Protein AF-A0A9N8D266-F1 (afdb_monomer)

Organism: Providencia rettgeri (NCBI:txid587)

Solvent-accessible surface area (backbone atoms only — not comparable to full-atom values): 8773 Å² total; per-residue (Å²): 135,90,79,82,82,77,76,78,76,75,67,80,79,73,64,75,86,46,46,54,59,55,52,51,51,52,50,53,54,48,48,74,77,42,45,76,49,78,51,78,51,72,58,91,81,29,42,38,38,40,35,29,34,75,82,55,33,38,38,38,41,37,34,44,72,64,33,38,37,37,38,38,38,44,86,50,68,71,85,61,43,66,84,31,69,57,43,54,51,50,36,71,65,36,81,73,17,57,95,80,56,95,80,52,39,72,49,21,50,52,52,54,56,67,39,29,53,89,72,61,81,58,61,65,44,73,53,70,50,78,47,96,60,29,32,40,41,36,40,42,40,47,36,35,40,34,31,38,37,32,68,53,83,130

Nearest PDB structures (foldseek):
  2jp1-assembly1_B  TM=7.304E-01  e=8.879E-01  Homo sapiens
  2vx8-assembly1_B  TM=6.352E-01  e=1.192E+00  Homo sapiens
  7kv0-assembly2_B  TM=3.036E-01  e=1.910E+00  Paenibacillus xylanivorans
  7xna-assembly1_A  TM=2.796E-01  e=3.443E+00  Homo sapiens
  2vul-assembly1_A  TM=1.913E-01  e=5.850E+00  Escherichia coli

Fold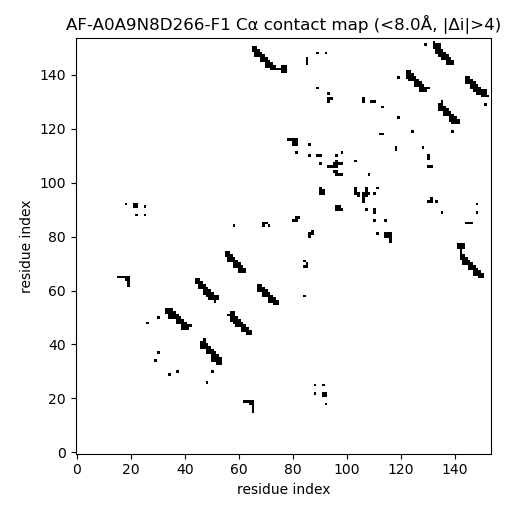seek 3Di:
DDDDPPPPPPPPPPDLQCLVVQLVVVVVVCCVPFFDDWDWDDDDQKTWIWTAGPQRKTKIWIDHGLKIKIKIFHPFFDQFQCPDPLLVSLCRSAPQLDADDPPRDPLVVQSCVCSPNVVVPDQWDWDWDDGNQWIWIWIHHRGMIMIMIHGNDD

Radius of gyration: 17.82 Å; Cα contacts (8 Å, |Δi|>4): 261; chains: 1; bounding box: 54×35×63 Å

Secondary structure (DSSP, 8-state):
---------------STTHHHHHHHHHHHHHHHHEEEEEEEEETTEEEEEEEETT--EEEEEEETTEEEEEEE-SS----STTSHHHHHHHHHSTT--TT-TT--HHHHHHHHHT-GGG--SSEEEEEEEETTEEEEEEEETTEEEEEEEE---

Structure (mmCIF, N/CA/C/O backbone):
data_AF-A0A9N8D266-F1
#
_entry.id   AF-A0A9N8D266-F1
#
loop_
_atom_site.group_PDB
_atom_site.id
_atom_site.type_symbol
_atom_site.label_atom_id
_atom_site.label_alt_id
_atom_site.label_comp_id
_atom_site.label_asym_id
_atom_site.label_entity_id
_atom_site.label_seq_id
_atom_site.pdbx_PDB_ins_code
_atom_site.Cartn_x
_atom_site.Cartn_y
_atom_site.Cartn_z
_atom_site.occupancy
_atom_site.B_iso_or_equiv
_atom_site.auth_seq_id
_atom_site.auth_comp_id
_atom_site.auth_asym_id
_atom_site.auth_atom_id
_atom_site.pdbx_PDB_model_num
ATOM 1 N N . MET A 1 1 ? -35.710 9.485 44.639 1.00 37.16 1 MET A N 1
ATOM 2 C CA . MET A 1 1 ? -36.108 9.591 43.217 1.00 37.16 1 MET A CA 1
ATOM 3 C C . MET A 1 1 ? -34.850 9.628 42.363 1.00 37.16 1 MET A C 1
ATOM 5 O O . MET A 1 1 ? -33.946 10.391 42.669 1.00 37.16 1 MET A O 1
ATOM 9 N N . LYS A 1 2 ? -34.789 8.741 41.361 1.00 40.94 2 LYS A N 1
ATOM 10 C CA . LYS A 1 2 ? -33.742 8.606 40.334 1.00 40.94 2 LYS A CA 1
ATOM 11 C C . LYS A 1 2 ? -33.511 9.922 39.590 1.00 40.94 2 LYS A C 1
ATOM 13 O O . LYS A 1 2 ? -34.515 10.528 39.235 1.00 40.94 2 LYS A O 1
ATOM 18 N N . LYS A 1 3 ? -32.259 10.233 39.226 1.00 43.09 3 LYS A N 1
ATOM 19 C CA . LYS A 1 3 ? -31.860 10.598 37.848 1.00 43.09 3 LYS A CA 1
ATOM 20 C C . LYS A 1 3 ? -30.385 10.246 37.629 1.00 43.09 3 LYS A C 1
ATOM 22 O O . LYS A 1 3 ? -29.490 11.040 37.884 1.00 43.09 3 LYS A O 1
ATOM 27 N N . THR A 1 4 ? -30.156 9.024 37.168 1.00 48.44 4 THR A N 1
ATOM 28 C CA . THR A 1 4 ? -28.929 8.617 36.484 1.00 48.44 4 THR A CA 1
ATOM 29 C C . THR A 1 4 ? -28.872 9.396 35.171 1.00 48.44 4 THR A C 1
ATOM 31 O O . THR A 1 4 ? -29.736 9.206 34.317 1.00 48.44 4 THR A O 1
ATOM 34 N N . ILE A 1 5 ? -27.904 10.298 35.009 1.00 53.03 5 ILE A N 1
ATOM 35 C CA . ILE A 1 5 ? -27.585 10.866 33.696 1.00 53.03 5 ILE A CA 1
ATOM 36 C C . ILE A 1 5 ? -26.610 9.884 33.057 1.00 53.03 5 ILE A C 1
ATOM 38 O O . ILE A 1 5 ? -25.402 9.951 33.261 1.00 53.03 5 ILE A O 1
ATOM 42 N N . LEU A 1 6 ? -27.169 8.906 32.348 1.00 41.75 6 LEU A N 1
ATOM 43 C CA . LEU A 1 6 ? -26.414 8.087 31.416 1.00 41.75 6 LEU A CA 1
ATOM 44 C C . LEU A 1 6 ? -26.146 8.979 30.201 1.00 41.75 6 LEU A C 1
ATOM 46 O O . LEU A 1 6 ? -26.981 9.091 29.305 1.00 41.75 6 LEU A O 1
ATOM 50 N N . ALA A 1 7 ? -25.020 9.687 30.219 1.00 50.16 7 ALA A N 1
ATOM 51 C CA . ALA A 1 7 ? -24.487 10.291 29.014 1.00 50.16 7 ALA A CA 1
ATOM 52 C C . ALA A 1 7 ? -24.118 9.133 28.080 1.00 50.16 7 ALA A C 1
ATOM 54 O O . ALA A 1 7 ? -23.077 8.498 28.246 1.00 50.16 7 ALA A O 1
ATOM 55 N N . LEU A 1 8 ? -25.011 8.812 27.139 1.00 43.38 8 LEU A N 1
ATOM 56 C CA . LEU A 1 8 ? -24.619 8.069 25.953 1.00 43.38 8 LEU A CA 1
ATOM 57 C C . LEU A 1 8 ? -23.565 8.927 25.254 1.00 43.38 8 LEU A C 1
ATOM 59 O O . LEU A 1 8 ? -23.888 9.884 24.552 1.00 43.38 8 LEU A O 1
ATOM 63 N N . LEU A 1 9 ? -22.301 8.578 25.475 1.00 38.56 9 LEU A N 1
ATOM 64 C CA . LEU A 1 9 ? -21.234 8.837 24.529 1.00 38.56 9 LEU A CA 1
ATOM 65 C C . LEU A 1 9 ? -21.626 8.093 23.251 1.00 38.56 9 LEU A C 1
ATOM 67 O O . LEU A 1 9 ? -21.254 6.942 23.038 1.00 38.56 9 LEU A O 1
ATOM 71 N N . PHE A 1 10 ? -22.431 8.750 22.417 1.00 38.34 10 PHE A N 1
ATOM 72 C CA . PHE A 1 10 ? -22.404 8.506 20.989 1.00 38.34 10 PHE A CA 1
ATOM 73 C C . PHE A 1 10 ? -20.991 8.876 20.545 1.00 38.34 10 PHE A C 1
ATOM 75 O O . PHE A 1 10 ? -20.718 10.004 20.143 1.00 38.34 10 PHE A O 1
ATOM 82 N N . PHE A 1 11 ? -20.072 7.916 20.670 1.00 39.81 11 PHE A N 1
ATOM 83 C CA . PHE A 1 11 ? -18.952 7.863 19.754 1.00 39.81 11 PHE A CA 1
ATOM 84 C C . PHE A 1 11 ? -19.566 7.967 18.361 1.00 39.81 11 PHE A C 1
ATOM 86 O O . PHE A 1 11 ? -20.491 7.201 18.057 1.00 39.81 11 PHE A O 1
ATOM 93 N N . PRO A 1 12 ? -19.121 8.909 17.519 1.00 38.25 12 PRO A N 1
ATOM 94 C CA . PRO A 1 12 ? -19.437 8.808 16.121 1.00 38.25 12 PRO A CA 1
ATOM 95 C C . PRO A 1 12 ? -18.741 7.531 15.652 1.00 38.25 12 PRO A C 1
ATOM 97 O O . PRO A 1 12 ? -17.553 7.519 15.350 1.00 38.25 12 PRO A O 1
ATOM 100 N N . LEU A 1 13 ? -19.500 6.436 15.601 1.00 39.69 13 LEU A N 1
ATOM 101 C CA . LEU A 1 13 ? -19.305 5.372 14.632 1.00 39.69 13 LEU A CA 1
ATOM 102 C C . LEU A 1 13 ? -19.510 6.028 13.262 1.00 39.69 13 LEU A C 1
ATOM 104 O O . LEU A 1 13 ? -20.518 5.809 12.592 1.00 39.69 13 LEU A O 1
ATOM 108 N N . LEU A 1 14 ? -18.580 6.897 12.859 1.00 42.66 14 LEU A N 1
ATOM 109 C CA . LEU A 1 14 ? -18.376 7.254 11.468 1.00 42.66 14 LEU A CA 1
ATOM 110 C C . LEU A 1 14 ? -17.820 5.989 10.829 1.00 42.66 14 LEU A C 1
ATOM 112 O O . LEU A 1 14 ? -16.619 5.788 10.722 1.00 42.66 14 LEU A O 1
ATOM 116 N N . SER A 1 15 ? -18.760 5.080 10.573 1.00 41.84 15 SER A N 1
ATOM 117 C CA . SER A 1 15 ? -18.769 4.067 9.541 1.00 41.84 15 SER A CA 1
ATOM 118 C C . SER A 1 15 ? -17.415 3.919 8.843 1.00 41.84 15 SER A C 1
ATOM 120 O O . SER A 1 15 ? -17.124 4.632 7.884 1.00 41.84 15 SER A O 1
ATOM 122 N N . MET A 1 16 ? -16.657 2.904 9.261 1.00 54.44 16 MET A N 1
ATOM 123 C CA . MET A 1 16 ? -15.530 2.340 8.508 1.00 54.44 16 MET A CA 1
ATOM 124 C C . MET A 1 16 ? -15.948 1.864 7.092 1.00 54.44 16 MET A C 1
ATOM 126 O O . MET A 1 16 ? -15.103 1.536 6.276 1.00 54.44 16 MET A O 1
ATOM 130 N N . ALA A 1 17 ? -17.243 1.908 6.741 1.00 56.97 17 ALA A N 1
ATOM 131 C CA . ALA A 1 17 ? -17.850 1.314 5.549 1.00 56.97 17 ALA A CA 1
ATOM 132 C C . ALA A 1 17 ? -17.573 2.008 4.195 1.00 56.97 17 ALA A C 1
ATOM 134 O O . ALA A 1 17 ? -18.360 1.829 3.267 1.00 56.97 17 ALA A O 1
ATOM 135 N N . ASN A 1 18 ? -16.491 2.782 4.045 1.00 78.69 18 ASN A N 1
ATOM 136 C CA . ASN A 1 18 ? -16.170 3.451 2.772 1.00 78.69 18 ASN A CA 1
ATOM 137 C C . ASN A 1 18 ? -14.755 3.177 2.238 1.00 78.69 18 ASN A C 1
ATOM 139 O O . ASN A 1 18 ? -14.382 3.730 1.203 1.00 78.69 18 ASN A O 1
ATOM 143 N N . THR A 1 19 ? -13.978 2.304 2.892 1.00 85.94 19 THR A N 1
ATOM 144 C CA . THR A 1 19 ? -12.596 1.966 2.503 1.00 85.94 19 THR A CA 1
ATOM 145 C C . THR A 1 19 ? -12.486 1.601 1.023 1.00 85.94 19 THR A C 1
ATOM 147 O O . THR A 1 19 ? -11.639 2.124 0.299 1.00 85.94 19 THR A O 1
ATOM 150 N N . LYS A 1 20 ? -13.402 0.752 0.539 1.00 88.94 20 LYS A N 1
ATOM 151 C CA . LYS A 1 20 ? -13.458 0.349 -0.869 1.00 88.94 20 LYS A CA 1
ATOM 152 C C . LYS A 1 20 ? -13.614 1.535 -1.807 1.00 88.94 20 LYS A C 1
ATOM 154 O O . LYS A 1 20 ? -12.883 1.619 -2.783 1.00 88.94 20 LYS A O 1
ATOM 159 N N . ASP A 1 21 ? -14.585 2.407 -1.570 1.00 88.75 21 ASP A N 1
ATOM 160 C CA . ASP A 1 21 ? -14.867 3.514 -2.485 1.00 88.75 21 ASP A CA 1
ATOM 161 C C . ASP A 1 21 ? -13.730 4.536 -2.491 1.00 88.75 21 ASP A C 1
ATOM 163 O O . ASP A 1 21 ? -13.265 4.899 -3.567 1.00 88.75 21 ASP A O 1
ATOM 167 N N . VAL A 1 22 ? -13.194 4.891 -1.319 1.00 89.38 22 VAL A N 1
ATOM 168 C CA . VAL A 1 22 ? -12.069 5.833 -1.201 1.00 89.38 22 VAL A CA 1
ATOM 169 C C . VAL A 1 22 ? -10.824 5.315 -1.927 1.00 89.38 22 VAL A C 1
ATOM 171 O O . VAL A 1 22 ? -10.223 6.036 -2.726 1.00 89.38 22 VAL A O 1
ATOM 174 N N . VAL A 1 23 ? -10.453 4.050 -1.707 1.00 90.69 23 VAL A N 1
ATOM 175 C CA . VAL A 1 23 ? -9.283 3.459 -2.373 1.00 90.69 23 VAL A CA 1
ATOM 176 C C . VAL A 1 23 ? -9.532 3.295 -3.871 1.00 90.69 23 VAL A C 1
ATOM 178 O O . VAL A 1 23 ? -8.648 3.586 -4.673 1.00 90.69 23 VAL A O 1
ATOM 181 N N . MET A 1 24 ? -10.730 2.879 -4.287 1.00 89.31 24 MET A N 1
ATOM 182 C CA . MET A 1 24 ? -11.058 2.757 -5.712 1.00 89.31 24 MET A CA 1
ATOM 183 C C . MET A 1 24 ? -11.037 4.112 -6.427 1.00 89.31 24 MET A C 1
ATOM 185 O O . MET A 1 24 ? -10.572 4.179 -7.564 1.00 89.31 24 MET A O 1
ATOM 189 N N . ASP A 1 25 ? -11.491 5.188 -5.787 1.00 89.50 25 ASP A N 1
ATOM 190 C CA . ASP A 1 25 ? -11.431 6.539 -6.351 1.00 89.50 25 ASP A CA 1
ATOM 191 C C . ASP A 1 25 ? -9.992 7.042 -6.470 1.00 89.50 25 ASP A C 1
ATOM 193 O O . ASP A 1 25 ? -9.604 7.528 -7.536 1.00 89.50 25 ASP A O 1
ATOM 197 N N . MET A 1 26 ? -9.163 6.828 -5.444 1.00 89.25 26 MET A N 1
ATOM 198 C CA . MET A 1 26 ? -7.723 7.086 -5.521 1.00 89.25 26 MET A CA 1
ATOM 199 C C . MET A 1 26 ? -7.086 6.323 -6.694 1.00 89.25 26 MET A C 1
ATOM 201 O O . MET A 1 26 ? -6.364 6.914 -7.499 1.00 89.25 26 MET A O 1
ATOM 205 N N . MET A 1 27 ? -7.381 5.026 -6.838 1.00 89.50 27 MET A N 1
ATOM 206 C CA . MET A 1 27 ? -6.844 4.210 -7.930 1.00 89.50 27 MET A CA 1
ATOM 207 C C . MET A 1 27 ? -7.313 4.707 -9.301 1.00 89.50 27 MET A C 1
ATOM 209 O O . MET A 1 27 ? -6.538 4.683 -10.255 1.00 89.50 27 MET A O 1
ATOM 213 N N . ARG A 1 28 ? -8.562 5.176 -9.430 1.00 87.62 28 ARG A N 1
ATOM 214 C CA . ARG A 1 28 ? -9.080 5.732 -10.692 1.00 87.62 28 ARG A CA 1
ATOM 215 C C . ARG A 1 28 ? -8.343 7.006 -11.077 1.00 87.62 28 ARG A C 1
ATOM 217 O O . ARG A 1 28 ? -7.984 7.157 -12.242 1.00 87.62 28 ARG A O 1
ATOM 224 N N . ILE A 1 29 ? -8.097 7.892 -10.113 1.00 83.88 29 ILE A N 1
ATOM 225 C CA . ILE A 1 29 ? -7.312 9.114 -10.328 1.00 83.88 29 ILE A CA 1
ATOM 226 C C . ILE A 1 29 ? -5.896 8.733 -10.766 1.00 83.88 29 ILE A C 1
ATOM 228 O O . ILE A 1 29 ? -5.439 9.178 -11.815 1.00 83.88 29 ILE A O 1
ATOM 232 N N . HIS A 1 30 ? -5.231 7.844 -10.029 1.00 81.38 30 HIS A N 1
ATOM 233 C CA . HIS A 1 30 ? -3.879 7.399 -10.361 1.00 81.38 30 HIS A CA 1
ATOM 234 C C . HIS A 1 30 ? -3.808 6.762 -11.765 1.00 81.38 30 HIS A C 1
ATOM 236 O O . HIS A 1 30 ? -2.927 7.090 -12.562 1.00 81.38 30 HIS A O 1
ATOM 242 N N . ALA A 1 31 ? -4.801 5.944 -12.132 1.00 80.56 31 ALA A N 1
ATOM 243 C CA . ALA A 1 31 ? -4.914 5.342 -13.459 1.00 80.56 31 ALA A CA 1
ATOM 244 C C . ALA A 1 31 ? -5.051 6.368 -14.598 1.00 80.56 31 ALA A C 1
ATOM 246 O O . ALA A 1 31 ? -4.504 6.158 -15.679 1.00 80.56 31 ALA A O 1
ATOM 247 N N . GLN A 1 32 ? -5.738 7.490 -14.371 1.00 79.62 32 GLN A N 1
ATOM 248 C CA . GLN A 1 32 ? -5.895 8.531 -15.393 1.00 79.62 32 GLN A CA 1
ATOM 249 C C . GLN A 1 32 ? -4.581 9.247 -15.725 1.00 79.62 32 GLN A C 1
ATOM 251 O O . GLN A 1 32 ? -4.361 9.615 -16.881 1.00 79.62 32 GLN A O 1
ATOM 256 N N . TYR A 1 33 ? -3.703 9.444 -14.740 1.00 73.31 33 TYR A N 1
ATOM 257 C CA . TYR A 1 33 ? -2.504 10.267 -14.914 1.00 73.31 33 TYR A CA 1
ATOM 258 C C . TYR A 1 33 ? -1.225 9.452 -15.113 1.00 73.31 33 TYR A C 1
ATOM 260 O O . TYR A 1 33 ? -0.317 9.899 -15.826 1.00 73.31 33 TYR A O 1
ATOM 268 N N . GLU A 1 34 ? -1.147 8.246 -14.551 1.00 71.50 34 GLU A N 1
ATOM 269 C CA . GLU A 1 34 ? 0.137 7.567 -14.344 1.00 71.50 34 GLU A CA 1
ATOM 270 C C . GLU A 1 34 ? 0.248 6.189 -14.994 1.00 71.50 34 GLU A C 1
ATOM 272 O O . GLU A 1 34 ? 1.305 5.567 -14.908 1.00 71.50 34 GLU A O 1
ATOM 277 N N . VAL A 1 35 ? -0.774 5.717 -15.713 1.00 74.31 35 VAL A N 1
ATOM 278 C CA . VAL A 1 35 ? -0.862 4.306 -16.114 1.00 74.31 35 VAL A CA 1
ATOM 279 C C . VAL A 1 35 ? -0.883 4.084 -17.629 1.00 74.31 35 VAL A C 1
ATOM 281 O O . VAL A 1 35 ? -1.441 4.868 -18.391 1.00 74.31 35 VAL A O 1
ATOM 284 N N . LYS A 1 36 ? -0.231 2.996 -18.071 1.00 71.56 36 LYS A N 1
ATOM 285 C CA . LYS A 1 36 ? -0.250 2.500 -19.461 1.00 71.56 36 LYS A CA 1
ATOM 286 C C . LYS A 1 36 ? -1.403 1.527 -19.719 1.00 71.56 36 LYS A C 1
ATOM 288 O O . LYS A 1 36 ? -2.001 1.563 -20.787 1.00 71.56 36 LYS A O 1
ATOM 293 N N . VAL A 1 37 ? -1.659 0.636 -18.760 1.00 77.31 37 VAL A N 1
ATOM 294 C CA . VAL A 1 37 ? -2.689 -0.413 -18.804 1.00 77.31 37 VAL A CA 1
ATOM 295 C C . VAL A 1 37 ? -3.250 -0.597 -17.397 1.00 77.31 37 VAL A C 1
ATOM 297 O O . VAL A 1 37 ? -2.465 -0.700 -16.451 1.00 77.31 37 VAL A O 1
ATOM 300 N N . THR A 1 38 ? -4.576 -0.658 -17.275 1.00 87.12 38 THR A N 1
A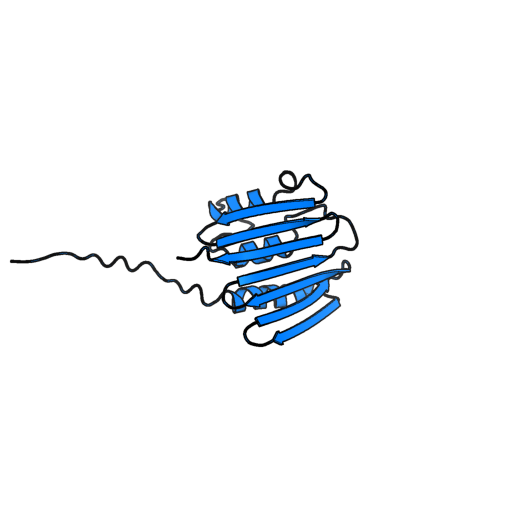TOM 301 C CA . THR A 1 38 ? -5.292 -0.929 -16.022 1.00 87.12 38 THR A CA 1
ATOM 302 C C . THR A 1 38 ? -6.367 -1.974 -16.264 1.00 87.12 38 THR A C 1
ATOM 304 O O . THR A 1 38 ? -7.170 -1.812 -17.181 1.00 87.12 38 THR A O 1
ATOM 307 N N . ASP A 1 39 ? -6.437 -2.965 -15.387 1.00 91.25 39 ASP A N 1
ATOM 308 C CA . ASP A 1 39 ? -7.513 -3.942 -15.330 1.00 91.25 39 ASP A CA 1
ATOM 309 C C . ASP A 1 39 ? -8.227 -3.853 -13.981 1.00 91.25 39 ASP A C 1
ATOM 311 O O . ASP A 1 39 ? -7.608 -3.756 -12.920 1.00 91.25 39 ASP A O 1
ATOM 315 N N . TRP A 1 40 ? -9.556 -3.906 -14.033 1.00 93.31 40 TRP A N 1
ATOM 316 C CA . TRP A 1 40 ? -10.427 -3.848 -12.865 1.00 93.31 40 TRP A CA 1
ATOM 317 C C . TRP A 1 40 ? -11.314 -5.077 -12.867 1.00 93.31 40 TRP A C 1
ATOM 319 O O . TRP A 1 40 ? -12.058 -5.309 -13.823 1.00 93.31 40 TRP A O 1
ATOM 329 N N . TYR A 1 41 ? -11.275 -5.860 -11.798 1.00 93.75 41 TYR A N 1
ATOM 330 C CA . TYR A 1 41 ? -12.119 -7.040 -11.703 1.00 93.75 41 TYR A CA 1
ATOM 331 C C . TYR A 1 41 ? -12.488 -7.356 -10.261 1.00 93.75 41 TYR A C 1
ATOM 333 O O . TYR A 1 41 ? -11.874 -6.894 -9.302 1.00 93.75 41 TYR A O 1
ATOM 341 N N . LYS A 1 42 ? -13.551 -8.141 -10.109 1.00 94.25 42 LYS A N 1
ATOM 342 C CA . LYS A 1 42 ? -14.068 -8.571 -8.815 1.00 94.25 42 LYS A CA 1
ATOM 343 C C . LYS A 1 42 ? -14.072 -10.091 -8.763 1.00 94.25 42 LYS A C 1
ATOM 345 O O . LYS A 1 42 ? -14.532 -10.741 -9.701 1.00 94.25 42 LYS A O 1
ATOM 350 N N . LYS A 1 43 ? -13.586 -10.653 -7.661 1.00 92.75 43 LYS A N 1
ATOM 351 C CA . LYS A 1 43 ? -13.636 -12.088 -7.371 1.00 92.75 43 LYS A CA 1
ATOM 352 C C . LYS A 1 43 ? -14.284 -12.267 -6.005 1.00 92.75 43 LYS A C 1
ATOM 354 O O . LYS A 1 43 ? -13.704 -11.872 -5.004 1.00 92.75 43 LYS A O 1
ATOM 359 N N . ASN A 1 44 ? -15.472 -12.866 -5.969 1.00 93.19 44 ASN A N 1
ATOM 360 C CA . ASN A 1 44 ? -16.302 -12.950 -4.762 1.00 93.19 44 ASN A CA 1
ATOM 361 C C . ASN A 1 44 ? -16.577 -11.554 -4.174 1.00 93.19 44 ASN A C 1
ATOM 363 O O . ASN A 1 44 ? -17.107 -10.696 -4.874 1.00 93.19 44 ASN A O 1
ATOM 367 N N . ASP A 1 45 ? -16.234 -11.319 -2.915 1.00 90.44 45 ASP A N 1
ATOM 368 C CA . ASP A 1 45 ? -16.327 -10.050 -2.190 1.00 90.44 45 ASP A CA 1
ATOM 369 C C . ASP A 1 45 ? -15.090 -9.150 -2.363 1.00 90.44 45 ASP A C 1
ATOM 371 O O . ASP A 1 45 ? -15.101 -7.998 -1.928 1.00 90.44 45 ASP A O 1
ATOM 375 N N . THR A 1 46 ? -14.060 -9.630 -3.060 1.00 93.44 46 THR A N 1
ATOM 376 C CA . THR A 1 46 ? -12.798 -8.921 -3.266 1.00 93.44 46 THR A CA 1
ATOM 377 C C . THR A 1 46 ? -12.790 -8.117 -4.565 1.00 93.44 46 THR A C 1
ATOM 379 O O . THR A 1 46 ? -13.037 -8.655 -5.649 1.00 93.44 46 THR A O 1
ATOM 382 N N . TRP A 1 47 ? -12.427 -6.840 -4.473 1.00 95.44 47 TRP A N 1
ATOM 383 C CA . TRP A 1 47 ? -12.136 -5.973 -5.617 1.00 95.44 47 TRP A CA 1
ATOM 384 C C . TRP A 1 47 ? -10.638 -5.944 -5.886 1.00 95.44 47 TRP A C 1
ATOM 386 O O . TRP A 1 47 ? -9.847 -5.856 -4.948 1.00 95.44 47 TRP A O 1
ATOM 396 N N . ILE A 1 48 ? -10.250 -6.036 -7.155 1.00 95.00 48 ILE A N 1
ATOM 397 C CA . ILE A 1 48 ? -8.853 -6.101 -7.572 1.00 95.00 48 ILE A CA 1
ATOM 398 C C . ILE A 1 48 ? -8.613 -5.092 -8.690 1.00 95.00 48 ILE A C 1
ATOM 400 O O . ILE A 1 48 ? -9.399 -4.991 -9.638 1.00 95.00 48 ILE A O 1
ATOM 404 N N . VAL A 1 49 ? -7.514 -4.359 -8.552 1.00 93.50 49 VAL A N 1
ATOM 405 C CA . VAL A 1 49 ? -6.999 -3.413 -9.535 1.00 93.50 49 VAL A CA 1
ATOM 406 C C . VAL A 1 49 ? -5.574 -3.813 -9.853 1.00 93.50 49 VAL A C 1
ATOM 408 O O . VAL A 1 49 ? -4.731 -3.816 -8.958 1.00 93.50 49 VAL A O 1
ATOM 411 N N . ASP A 1 50 ? -5.309 -4.122 -11.114 1.00 92.12 50 ASP A N 1
ATOM 412 C CA . ASP A 1 50 ? -3.962 -4.366 -11.616 1.00 92.12 50 ASP A CA 1
ATOM 413 C C . ASP A 1 50 ? -3.594 -3.256 -12.590 1.00 92.12 50 ASP A C 1
ATOM 415 O O . ASP A 1 50 ? -4.380 -2.908 -13.472 1.00 92.12 50 ASP A O 1
ATOM 419 N N . PHE A 1 51 ? -2.395 -2.696 -12.467 1.00 89.50 51 PHE A N 1
ATOM 420 C CA . PHE A 1 51 ? -1.919 -1.740 -13.451 1.00 89.50 51 PHE A CA 1
ATOM 421 C C . PHE A 1 51 ? -0.410 -1.690 -13.609 1.00 89.50 51 PHE A C 1
ATOM 423 O O . PHE A 1 51 ? 0.357 -2.119 -12.752 1.00 89.50 51 PHE A O 1
ATOM 430 N N . THR A 1 52 ? 0.017 -1.154 -14.752 1.00 88.88 52 THR A N 1
ATOM 431 C CA . THR A 1 52 ? 1.422 -0.842 -15.022 1.00 88.88 52 THR A CA 1
ATOM 432 C C . THR A 1 52 ? 1.600 0.659 -15.192 1.00 88.88 52 THR A C 1
ATOM 434 O O . THR A 1 52 ? 1.071 1.245 -16.144 1.00 88.88 52 THR A O 1
ATOM 437 N N . SER A 1 53 ? 2.361 1.284 -14.294 1.00 85.81 53 SER A N 1
ATOM 438 C CA . SER A 1 53 ? 2.640 2.717 -14.354 1.00 85.81 53 SER A CA 1
ATOM 439 C C . SER A 1 53 ? 3.492 3.078 -15.580 1.00 85.81 53 SER A C 1
ATOM 441 O O . SER A 1 53 ? 4.120 2.230 -16.229 1.00 85.81 53 SER A O 1
ATOM 443 N N . LYS A 1 54 ? 3.570 4.369 -15.912 1.00 82.19 54 LYS A N 1
ATOM 444 C CA . LYS A 1 54 ? 4.426 4.888 -16.992 1.00 82.19 54 LYS A CA 1
ATOM 445 C C . LYS A 1 54 ? 5.896 4.502 -16.808 1.00 82.19 54 LYS A C 1
ATOM 447 O O . LYS A 1 54 ? 6.598 4.284 -17.799 1.00 82.19 54 LYS A O 1
ATOM 452 N N . GLN A 1 55 ? 6.321 4.359 -15.556 1.00 81.62 55 GLN A N 1
ATOM 453 C CA . GLN A 1 55 ? 7.672 3.990 -15.139 1.00 81.62 55 GLN A CA 1
ATOM 454 C C . GLN A 1 55 ? 7.897 2.466 -15.122 1.00 81.62 55 GLN A C 1
ATOM 456 O O . GLN A 1 55 ? 8.975 2.015 -14.748 1.00 81.62 55 GLN A O 1
ATOM 461 N N . ASN A 1 56 ? 6.926 1.676 -15.601 1.00 85.44 56 ASN A N 1
ATOM 462 C CA . ASN A 1 56 ? 6.914 0.209 -15.611 1.00 85.44 56 ASN A CA 1
ATOM 463 C C . ASN A 1 56 ? 6.847 -0.440 -14.219 1.00 85.44 56 ASN A C 1
ATOM 465 O O . ASN A 1 56 ? 7.203 -1.612 -14.084 1.00 85.44 56 ASN A O 1
ATOM 469 N N . GLU A 1 57 ? 6.381 0.287 -13.204 1.00 88.81 57 GLU A N 1
ATOM 470 C CA . GLU A 1 57 ? 5.985 -0.329 -11.938 1.00 88.81 57 GLU A CA 1
ATOM 471 C C . GLU A 1 57 ? 4.712 -1.145 -12.166 1.00 88.81 57 GLU A C 1
ATOM 473 O O . GLU A 1 57 ? 3.760 -0.649 -12.771 1.00 88.81 57 GLU A O 1
ATOM 478 N N . LYS A 1 58 ? 4.699 -2.397 -11.713 1.00 92.69 58 LYS A N 1
ATOM 479 C CA . LYS A 1 58 ? 3.506 -3.246 -11.728 1.00 92.69 58 LYS A CA 1
ATOM 480 C C . LYS A 1 58 ? 2.866 -3.205 -10.357 1.00 92.69 58 LYS A C 1
ATOM 482 O O . LYS A 1 58 ? 3.500 -3.623 -9.393 1.00 92.69 58 LYS A O 1
ATOM 487 N N . ILE A 1 59 ? 1.626 -2.753 -10.298 1.00 93.56 59 ILE A N 1
ATOM 488 C CA . ILE A 1 59 ? 0.877 -2.585 -9.061 1.00 93.56 59 ILE A CA 1
ATOM 489 C C . ILE A 1 59 ? -0.341 -3.496 -9.089 1.00 93.56 59 ILE A C 1
ATOM 491 O O . ILE A 1 59 ? -1.027 -3.609 -10.105 1.00 93.56 59 ILE A O 1
ATOM 495 N N . ARG A 1 60 ? -0.608 -4.120 -7.946 1.00 95.75 60 ARG A N 1
ATOM 496 C CA . ARG A 1 60 ? -1.840 -4.835 -7.637 1.00 95.75 60 ARG A CA 1
ATOM 497 C C . ARG A 1 60 ? -2.401 -4.299 -6.334 1.00 95.75 60 ARG A C 1
ATOM 499 O O . ARG A 1 60 ? -1.725 -4.361 -5.311 1.00 95.75 60 ARG A O 1
ATOM 506 N N . VAL A 1 61 ? -3.649 -3.851 -6.347 1.00 96.44 61 VAL A N 1
ATOM 507 C CA . VAL A 1 61 ? -4.401 -3.461 -5.150 1.00 96.44 61 VAL A CA 1
ATOM 508 C C . VAL A 1 61 ? -5.598 -4.384 -4.999 1.00 96.44 61 VAL A C 1
ATOM 510 O O . VAL A 1 61 ? -6.354 -4.600 -5.940 1.00 96.44 61 VAL A O 1
ATOM 513 N N . THR A 1 62 ? -5.751 -4.967 -3.817 1.00 97.06 62 THR A N 1
ATOM 514 C CA . THR A 1 62 ? -6.785 -5.943 -3.470 1.00 97.06 62 THR A CA 1
ATOM 515 C C . THR A 1 62 ? -7.546 -5.448 -2.249 1.00 97.06 62 THR A C 1
ATOM 517 O O . THR A 1 62 ? -6.949 -5.244 -1.196 1.00 97.06 62 THR A O 1
ATOM 520 N N . ILE A 1 63 ? -8.860 -5.290 -2.365 1.00 96.19 63 ILE A N 1
ATOM 521 C CA . ILE A 1 63 ? -9.727 -4.763 -1.307 1.00 96.19 63 ILE A CA 1
ATOM 522 C C . ILE A 1 63 ? -10.756 -5.832 -0.941 1.00 96.19 63 ILE A C 1
ATOM 524 O O . ILE A 1 63 ? -11.526 -6.257 -1.802 1.00 96.19 63 ILE A O 1
ATOM 528 N N . THR A 1 64 ? -10.776 -6.278 0.317 1.00 94.31 64 THR A N 1
ATOM 529 C CA . THR A 1 64 ? -11.748 -7.254 0.850 1.00 94.31 64 THR A CA 1
ATOM 530 C C . THR A 1 64 ? -12.327 -6.723 2.156 1.00 94.31 64 THR A C 1
ATOM 532 O O . THR A 1 64 ? -11.629 -6.677 3.167 1.00 94.31 64 THR A O 1
ATOM 535 N N . GLY A 1 65 ? -13.588 -6.287 2.135 1.00 90.56 65 GLY A N 1
ATOM 536 C CA . GLY A 1 65 ? -14.139 -5.487 3.233 1.00 90.56 65 GLY A CA 1
ATOM 537 C C . GLY A 1 65 ? -13.306 -4.217 3.442 1.00 90.56 65 GLY A C 1
ATOM 538 O O . GLY A 1 65 ? -13.047 -3.493 2.481 1.00 90.56 65 GLY A O 1
ATOM 539 N N . ASP A 1 66 ? -12.845 -4.001 4.673 1.00 91.06 66 ASP A N 1
ATOM 540 C CA . ASP A 1 66 ? -11.962 -2.886 5.046 1.00 91.06 66 ASP A CA 1
ATOM 541 C C . ASP A 1 66 ? -10.470 -3.212 4.925 1.00 91.06 66 ASP A C 1
ATOM 543 O O . ASP A 1 66 ? -9.619 -2.349 5.106 1.00 91.06 66 ASP A O 1
ATOM 547 N N . ARG A 1 67 ? -10.121 -4.455 4.590 1.00 94.69 67 ARG A N 1
ATOM 548 C CA . ARG A 1 67 ? -8.731 -4.854 4.395 1.00 94.69 67 ARG A CA 1
ATOM 549 C C . ARG A 1 67 ? -8.267 -4.491 2.991 1.00 94.69 67 ARG A C 1
ATOM 551 O O . ARG A 1 67 ? -8.845 -4.955 2.004 1.00 94.69 67 ARG A O 1
ATOM 558 N N . VAL A 1 68 ? -7.165 -3.754 2.906 1.00 96.81 68 VAL A N 1
ATOM 559 C CA . VAL A 1 68 ? -6.515 -3.375 1.650 1.00 96.81 68 VAL A CA 1
ATOM 560 C C . VAL A 1 68 ? -5.117 -3.970 1.613 1.00 96.81 68 VAL A C 1
ATOM 562 O O . VAL A 1 68 ? -4.296 -3.708 2.483 1.00 96.81 68 VAL A O 1
ATOM 565 N N . ALA A 1 69 ? -4.838 -4.784 0.604 1.00 97.62 69 ALA A N 1
ATOM 566 C CA . ALA A 1 69 ? -3.513 -5.321 0.343 1.00 97.62 69 ALA A CA 1
ATOM 567 C C . ALA A 1 69 ? -2.994 -4.755 -0.973 1.00 97.62 69 ALA A C 1
ATOM 569 O O . ALA A 1 69 ? -3.683 -4.823 -1.993 1.00 97.62 69 ALA A O 1
ATOM 570 N N . THR A 1 70 ? -1.779 -4.229 -0.965 1.00 96.94 7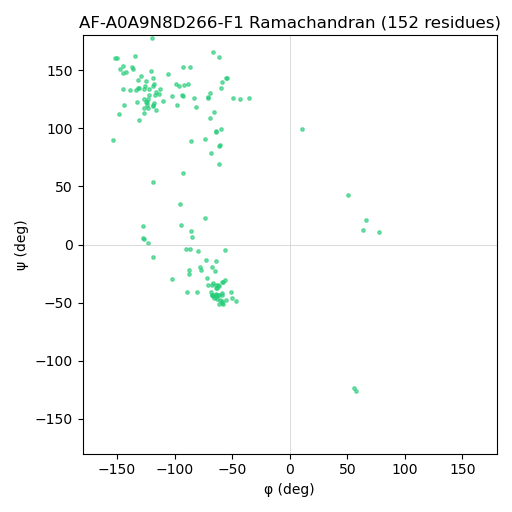0 THR A N 1
ATOM 571 C CA . THR A 1 70 ? -1.109 -3.746 -2.165 1.00 96.94 70 THR A CA 1
ATOM 572 C C . THR A 1 70 ? 0.190 -4.511 -2.381 1.00 96.94 70 THR A C 1
ATOM 574 O O . THR A 1 70 ? 0.840 -4.991 -1.446 1.00 96.94 70 THR A O 1
ATOM 577 N N . TYR A 1 71 ? 0.553 -4.653 -3.645 1.00 96.31 71 TYR A N 1
ATOM 578 C CA . TYR A 1 71 ? 1.836 -5.171 -4.079 1.00 96.31 71 TYR A CA 1
ATOM 579 C C . TYR A 1 71 ? 2.323 -4.330 -5.251 1.00 96.31 71 TYR A C 1
ATOM 581 O O . TYR A 1 71 ? 1.574 -4.107 -6.201 1.00 96.31 71 TYR A O 1
ATOM 589 N N . SER A 1 72 ? 3.584 -3.930 -5.190 1.00 94.06 72 SER A N 1
ATOM 590 C CA . SER A 1 72 ? 4.300 -3.196 -6.219 1.00 94.06 72 SER A CA 1
ATOM 591 C C . SER A 1 72 ? 5.583 -3.934 -6.582 1.00 94.06 72 SER A C 1
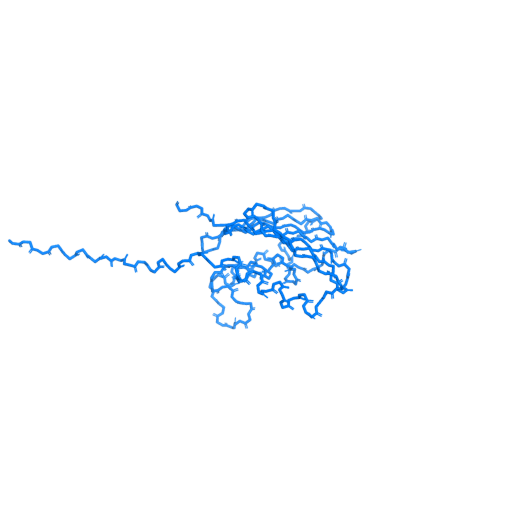ATOM 593 O O . SER A 1 72 ? 6.333 -4.375 -5.709 1.00 94.06 72 SER A O 1
ATOM 595 N N . SER A 1 73 ? 5.865 -4.030 -7.879 1.00 94.75 73 SER A N 1
ATOM 596 C CA . SER A 1 73 ? 7.132 -4.518 -8.421 1.00 94.75 73 SER A CA 1
ATOM 597 C C . SER A 1 73 ? 7.743 -3.464 -9.333 1.00 94.75 73 SER A C 1
ATOM 599 O O . SER A 1 73 ? 7.111 -3.012 -10.291 1.00 94.75 73 SER A O 1
ATOM 601 N N . PHE A 1 74 ? 8.984 -3.092 -9.042 1.00 91.81 74 PHE A N 1
ATOM 602 C CA . PHE A 1 74 ? 9.705 -2.012 -9.697 1.00 91.81 74 PHE A CA 1
ATOM 6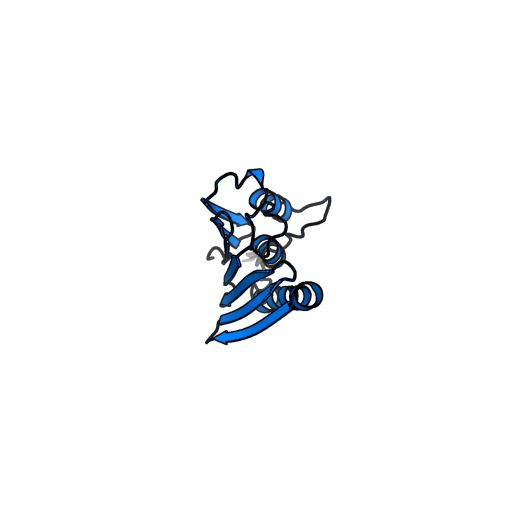03 C C . PHE A 1 74 ? 10.775 -2.574 -10.648 1.00 91.81 74 PHE A C 1
ATOM 605 O O . PHE A 1 74 ? 11.396 -3.603 -10.366 1.00 91.81 74 PHE A O 1
ATOM 612 N N . PRO A 1 75 ? 11.060 -1.896 -11.775 1.00 90.94 75 PRO A N 1
ATOM 613 C CA . PRO A 1 75 ? 12.137 -2.300 -12.685 1.00 90.94 75 PRO A CA 1
ATOM 614 C C . PRO A 1 75 ? 13.540 -2.009 -12.130 1.00 90.94 75 PRO A C 1
ATOM 616 O O . PRO A 1 75 ? 14.535 -2.470 -12.689 1.00 90.94 75 PRO A O 1
ATOM 619 N N . LYS A 1 76 ? 13.632 -1.203 -11.071 1.00 90.19 76 LYS A N 1
ATOM 620 C CA . LYS A 1 76 ? 14.866 -0.808 -10.388 1.00 90.19 76 LYS A CA 1
ATOM 621 C C . LYS A 1 76 ? 14.664 -0.925 -8.879 1.00 90.19 76 LYS A C 1
ATOM 623 O O . LYS A 1 76 ? 13.514 -0.962 -8.443 1.00 90.19 76 LYS A O 1
ATOM 628 N N . PRO A 1 77 ? 15.752 -0.966 -8.092 1.00 89.44 77 PRO A N 1
ATOM 629 C CA . PRO A 1 77 ? 15.630 -0.945 -6.649 1.00 89.44 77 PRO A CA 1
ATOM 630 C C . PRO A 1 77 ? 14.832 0.262 -6.149 1.00 89.44 77 PRO A C 1
ATOM 632 O O . PRO A 1 77 ? 14.949 1.352 -6.711 1.00 89.44 77 PRO A O 1
ATOM 635 N N . ILE A 1 78 ? 14.040 0.054 -5.102 1.00 87.12 78 ILE A N 1
ATOM 636 C CA . ILE A 1 78 ? 13.250 1.093 -4.443 1.00 87.12 78 ILE A CA 1
ATOM 637 C C . ILE A 1 78 ? 14.207 2.014 -3.692 1.00 87.12 78 ILE A C 1
ATOM 639 O O . ILE A 1 78 ? 15.015 1.553 -2.885 1.00 87.12 78 ILE A O 1
ATOM 643 N N . THR A 1 79 ? 14.113 3.311 -3.967 1.00 82.94 79 THR A N 1
ATOM 644 C CA . THR A 1 79 ? 14.958 4.344 -3.348 1.00 82.94 79 THR A CA 1
ATOM 645 C C . THR A 1 79 ? 14.171 5.372 -2.546 1.00 82.94 79 THR A C 1
ATOM 647 O O . THR A 1 79 ? 14.791 6.185 -1.875 1.00 82.94 79 THR A O 1
ATOM 650 N N . ASP A 1 80 ? 12.842 5.363 -2.660 1.00 84.44 80 ASP A N 1
ATOM 651 C CA . ASP A 1 80 ? 11.930 6.289 -1.990 1.00 84.44 80 ASP A CA 1
ATOM 652 C C . ASP A 1 80 ? 10.657 5.529 -1.605 1.00 84.44 80 ASP A C 1
ATOM 654 O O . ASP A 1 80 ? 9.977 4.961 -2.466 1.00 84.44 80 ASP A O 1
ATOM 658 N N . MET A 1 81 ? 10.371 5.489 -0.310 1.00 83.38 81 MET A N 1
ATOM 659 C CA . MET A 1 81 ? 9.208 4.830 0.272 1.00 83.38 81 MET A CA 1
ATOM 660 C C . MET A 1 81 ? 7.979 5.751 0.331 1.00 83.38 81 MET A C 1
ATOM 662 O O . MET A 1 81 ? 6.852 5.244 0.336 1.00 83.38 81 MET A O 1
ATOM 666 N N . PHE A 1 82 ? 8.165 7.076 0.308 1.00 82.12 82 PHE A N 1
ATOM 667 C CA . PHE A 1 82 ? 7.083 8.064 0.391 1.00 82.12 82 PHE A CA 1
ATOM 668 C C . PHE A 1 82 ? 6.238 8.147 -0.874 1.00 82.12 82 PHE A C 1
ATOM 670 O O . PHE A 1 82 ? 5.063 8.481 -0.802 1.00 82.12 82 PHE A O 1
ATOM 677 N N . SER A 1 83 ? 6.820 7.840 -2.029 1.00 80.31 83 SER A N 1
ATOM 678 C CA . SER A 1 83 ? 6.128 7.933 -3.320 1.00 80.31 83 SER A CA 1
ATOM 679 C C . SER A 1 83 ? 5.497 6.605 -3.759 1.00 80.31 83 SER A C 1
ATOM 681 O O . SER A 1 83 ? 5.215 6.407 -4.940 1.00 80.31 83 SER A O 1
ATOM 683 N N . THR A 1 84 ? 5.324 5.655 -2.836 1.00 87.25 84 THR A N 1
ATOM 684 C CA . THR A 1 84 ? 4.825 4.311 -3.155 1.00 87.25 84 THR A CA 1
ATOM 685 C C . THR A 1 84 ? 3.310 4.216 -3.010 1.00 87.25 84 THR A C 1
ATOM 687 O O . THR A 1 84 ? 2.699 4.877 -2.173 1.00 87.25 84 THR A O 1
ATOM 690 N N . VAL A 1 85 ? 2.685 3.303 -3.761 1.00 89.75 85 VAL A N 1
ATOM 691 C CA . VAL A 1 85 ? 1.239 3.033 -3.634 1.00 89.75 85 VAL A CA 1
ATOM 692 C C . VAL A 1 85 ? 0.857 2.619 -2.214 1.00 89.75 85 VAL A C 1
ATOM 694 O O . VAL A 1 85 ? -0.234 2.940 -1.754 1.00 89.75 85 VAL A O 1
ATOM 697 N N . CYS A 1 86 ? 1.750 1.933 -1.502 1.00 91.81 86 CYS A N 1
ATOM 698 C CA . CYS A 1 86 ? 1.555 1.606 -0.096 1.00 91.81 86 CYS A CA 1
ATOM 699 C C . CYS A 1 86 ? 1.370 2.842 0.787 1.00 91.81 86 CYS A C 1
ATOM 701 O O . CYS A 1 86 ? 0.412 2.890 1.562 1.00 91.81 86 CYS A O 1
ATOM 703 N N . GLU A 1 87 ? 2.248 3.838 0.642 1.00 91.56 87 GLU A N 1
ATOM 704 C CA . GLU A 1 87 ? 2.132 5.109 1.356 1.00 91.56 87 GLU A CA 1
ATOM 705 C C . GLU A 1 87 ? 0.806 5.783 1.024 1.00 91.56 87 GLU A C 1
ATOM 707 O O . GLU A 1 87 ? 0.012 6.074 1.923 1.00 91.56 87 GLU A O 1
ATOM 712 N N . SER A 1 88 ? 0.496 5.910 -0.262 1.00 90.38 88 SER A N 1
ATOM 713 C CA . SER A 1 88 ? -0.658 6.700 -0.669 1.00 90.38 88 SER A CA 1
ATOM 714 C C . SER A 1 88 ? -1.983 6.021 -0.315 1.00 90.38 88 SER A C 1
ATOM 716 O O . SER A 1 88 ? -2.924 6.694 0.104 1.00 90.38 88 SER A O 1
ATOM 718 N N . VAL A 1 89 ? -2.058 4.685 -0.387 1.00 92.88 89 VAL A N 1
ATOM 719 C CA . VAL A 1 89 ? -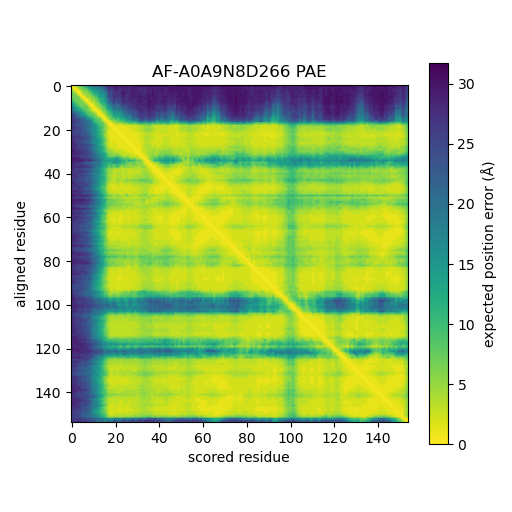3.221 3.933 0.112 1.00 92.88 89 VAL A CA 1
ATOM 720 C C . VAL A 1 89 ? -3.351 4.096 1.626 1.00 92.88 89 VAL A C 1
ATOM 722 O O . VAL A 1 89 ? -4.451 4.330 2.122 1.00 92.88 89 VAL A O 1
ATOM 725 N N . SER A 1 90 ? -2.252 4.026 2.380 1.00 91.94 90 SER A N 1
ATOM 726 C CA . SER A 1 90 ? -2.314 4.217 3.832 1.00 91.94 90 SER A CA 1
ATOM 727 C C . SER A 1 90 ? -2.772 5.623 4.236 1.00 91.94 90 SER A C 1
ATOM 729 O O . SER A 1 90 ? -3.546 5.747 5.183 1.00 91.94 90 SER A O 1
ATOM 731 N N . ALA A 1 91 ? -2.401 6.658 3.477 1.00 89.50 91 ALA A N 1
ATOM 732 C CA . ALA A 1 91 ? -2.829 8.038 3.709 1.00 89.50 91 ALA A CA 1
ATOM 733 C C . ALA A 1 91 ? -4.334 8.259 3.478 1.00 89.50 91 ALA A C 1
ATOM 735 O O . ALA A 1 91 ? -4.949 9.071 4.164 1.00 89.50 91 ALA A O 1
ATOM 736 N N . VAL A 1 92 ? -4.948 7.538 2.530 1.00 89.50 92 VAL A N 1
ATOM 737 C CA . VAL A 1 92 ? -6.395 7.666 2.265 1.00 89.50 92 VAL A CA 1
ATOM 738 C C . VAL A 1 92 ? -7.254 6.756 3.143 1.00 89.50 92 VAL A C 1
ATOM 740 O O . VAL A 1 92 ? -8.422 7.061 3.371 1.00 89.50 92 VAL A O 1
ATOM 743 N N . VAL A 1 93 ? -6.701 5.638 3.623 1.00 90.44 93 VAL A N 1
ATOM 744 C CA . VAL A 1 93 ? -7.416 4.698 4.501 1.00 90.44 93 VAL A CA 1
ATOM 745 C C . VAL A 1 93 ? -7.417 5.181 5.950 1.00 90.44 93 VAL A C 1
ATOM 747 O O . VAL A 1 93 ? -8.436 5.070 6.629 1.00 90.44 93 VAL A O 1
ATOM 750 N N . ILE A 1 94 ? -6.295 5.719 6.436 1.00 87.81 94 ILE A N 1
ATOM 751 C CA . ILE A 1 94 ? -6.164 6.154 7.828 1.00 87.81 94 ILE A CA 1
ATOM 752 C C . ILE A 1 94 ? -6.786 7.547 7.980 1.00 87.81 94 ILE A C 1
ATOM 754 O O . ILE A 1 94 ? -6.289 8.504 7.382 1.00 87.81 94 ILE A O 1
ATOM 758 N N . PRO A 1 95 ? -7.835 7.710 8.811 1.00 79.38 95 PRO A N 1
ATOM 759 C CA . PRO A 1 95 ? -8.469 9.007 8.992 1.00 79.38 95 PRO A CA 1
ATOM 760 C C . PRO A 1 95 ? -7.479 10.058 9.504 1.00 79.38 95 PRO A C 1
ATOM 762 O O . PRO A 1 95 ? -6.649 9.784 10.379 1.00 79.38 95 PRO A O 1
ATOM 765 N N . ASP A 1 96 ? -7.604 11.267 8.960 1.00 76.19 96 ASP A N 1
ATOM 766 C CA . ASP A 1 96 ? -6.805 12.449 9.292 1.00 76.19 96 ASP A CA 1
ATOM 767 C C . ASP A 1 96 ? -5.297 12.342 8.986 1.00 76.19 96 ASP A C 1
ATOM 769 O O . ASP A 1 96 ? -4.528 13.207 9.409 1.00 76.19 96 ASP A O 1
ATOM 773 N N . ALA A 1 97 ? -4.857 11.328 8.231 1.00 73.19 97 ALA A N 1
ATOM 774 C CA . ALA A 1 97 ? -3.475 11.171 7.779 1.00 73.19 97 ALA A CA 1
ATOM 775 C C . ALA A 1 97 ? -3.248 11.793 6.381 1.00 73.19 97 ALA A C 1
ATOM 777 O O . ALA A 1 97 ? -2.900 11.10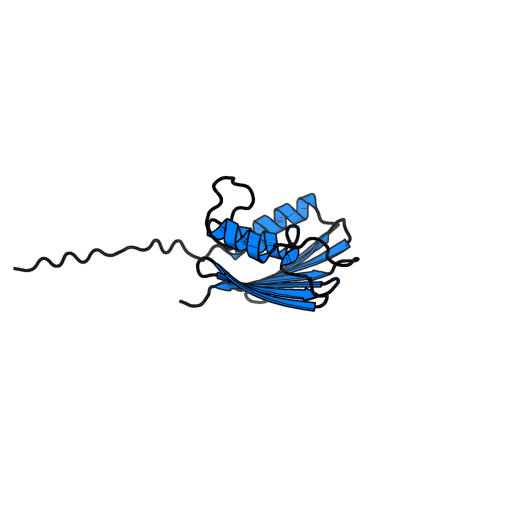6 5.429 1.00 73.19 97 ALA A O 1
ATOM 778 N N . ALA A 1 98 ? -3.441 13.109 6.227 1.00 64.69 98 ALA A N 1
ATOM 779 C CA . ALA A 1 98 ? -3.177 13.805 4.957 1.00 64.69 98 ALA A CA 1
ATOM 780 C C . ALA A 1 98 ? -1.718 14.297 4.859 1.00 64.69 98 ALA A C 1
ATOM 782 O O . ALA A 1 98 ? -1.161 14.818 5.828 1.00 64.69 98 ALA A O 1
ATOM 783 N N . SER A 1 99 ? -1.091 14.152 3.685 1.00 61.22 99 SER A N 1
ATOM 784 C CA . SER A 1 99 ? 0.370 14.218 3.508 1.00 61.22 99 SER A CA 1
ATOM 785 C C . SER A 1 99 ? 1.003 15.622 3.461 1.00 61.22 99 SER A C 1
ATOM 787 O O . SER A 1 99 ? 2.230 15.717 3.519 1.00 61.22 99 SER A O 1
ATOM 789 N N . TRP A 1 100 ? 0.241 16.723 3.463 1.00 52.78 100 TRP A N 1
ATOM 790 C CA . TRP A 1 100 ? 0.791 18.045 3.089 1.00 52.78 100 TRP A CA 1
ATOM 791 C C . TRP A 1 100 ? 0.599 19.223 4.061 1.00 52.78 100 TRP A C 1
ATOM 793 O O . TRP A 1 100 ? 1.020 20.323 3.721 1.00 52.78 100 TRP A O 1
ATOM 803 N N . ASP A 1 101 ? 0.045 19.038 5.264 1.00 54.53 101 ASP A N 1
ATOM 804 C CA . ASP A 1 101 ? -0.178 20.168 6.189 1.00 54.53 101 ASP A CA 1
ATOM 805 C C . ASP A 1 101 ? 1.003 20.408 7.160 1.00 54.53 101 ASP A C 1
ATOM 807 O O . ASP A 1 101 ? 1.565 19.471 7.735 1.00 54.53 101 ASP A O 1
ATOM 811 N N . GLU A 1 102 ? 1.358 21.679 7.360 1.00 48.75 102 GLU A N 1
ATOM 812 C CA . GLU A 1 102 ? 2.278 22.195 8.385 1.00 48.75 102 GLU A CA 1
ATOM 813 C C . GLU A 1 102 ? 1.717 22.050 9.815 1.00 48.75 102 GLU A C 1
ATOM 815 O O . GLU A 1 102 ? 2.485 21.964 10.775 1.00 48.75 102 GLU A O 1
ATOM 820 N N . ASN A 1 103 ? 0.397 21.885 9.950 1.00 56.75 103 ASN A N 1
ATOM 821 C CA . ASN A 1 103 ? -0.302 21.461 11.168 1.00 56.75 103 ASN A CA 1
ATOM 822 C C . ASN A 1 103 ? -0.572 19.947 11.189 1.00 56.75 103 ASN A C 1
ATOM 824 O O . ASN A 1 103 ? -1.615 19.507 11.676 1.00 56.75 103 ASN A O 1
ATOM 828 N N . ALA A 1 104 ? 0.351 19.148 10.638 1.00 67.75 104 ALA A N 1
ATOM 829 C CA . ALA A 1 104 ? 0.228 17.696 10.541 1.00 67.75 104 ALA A CA 1
ATOM 830 C C . ALA A 1 104 ? -0.317 17.078 11.838 1.00 67.75 104 ALA A C 1
ATOM 832 O O . ALA A 1 104 ? 0.252 17.260 12.921 1.00 67.75 104 ALA A O 1
ATOM 833 N N . THR A 1 105 ? -1.406 16.320 11.709 1.00 82.62 105 THR A N 1
ATOM 834 C CA . THR A 1 105 ? -1.972 15.551 12.816 1.00 82.62 105 THR A CA 1
ATOM 835 C C . THR A 1 105 ? -0.950 14.528 13.316 1.00 82.62 105 THR A C 1
ATOM 837 O O . THR A 1 105 ? -0.000 14.167 12.610 1.00 82.62 105 THR A O 1
ATOM 840 N N . GLU A 1 106 ? -1.139 14.014 14.531 1.00 87.38 106 GLU A N 1
ATOM 841 C CA . GLU A 1 106 ? -0.285 12.936 15.043 1.00 87.38 106 GLU A CA 1
ATOM 842 C C . GLU A 1 106 ? -0.331 11.692 14.138 1.00 87.38 106 GLU A C 1
ATOM 844 O O . GLU A 1 106 ? 0.696 11.045 13.937 1.00 87.38 106 GLU A O 1
ATOM 849 N N . ASN A 1 107 ? -1.470 11.427 13.485 1.00 87.75 107 ASN A N 1
ATOM 850 C CA . ASN A 1 107 ? -1.601 10.351 12.501 1.00 87.75 107 ASN A CA 1
ATOM 851 C C . ASN A 1 107 ? -0.746 10.614 11.253 1.00 87.75 107 ASN A C 1
ATOM 853 O O . ASN A 1 107 ? -0.003 9.728 10.833 1.00 87.75 107 ASN A O 1
ATOM 857 N N . THR A 1 108 ? -0.773 11.832 10.693 1.00 87.12 108 THR A N 1
ATOM 858 C CA . THR A 1 108 ? 0.098 12.216 9.566 1.00 87.12 108 THR A CA 1
ATOM 859 C C . THR A 1 108 ? 1.573 12.073 9.934 1.00 87.12 108 THR A C 1
ATOM 861 O O . THR A 1 108 ? 2.364 11.566 9.137 1.00 87.12 108 THR A O 1
ATOM 864 N N . LYS A 1 109 ? 1.974 12.514 11.132 1.00 88.44 109 LYS A N 1
ATOM 865 C CA . LYS A 1 109 ? 3.369 12.405 11.590 1.00 88.44 109 LYS A CA 1
ATOM 866 C C . LYS A 1 109 ? 3.795 10.948 11.742 1.00 88.44 109 LYS A C 1
ATOM 868 O O . LYS A 1 109 ? 4.878 10.595 11.278 1.00 88.44 109 LYS A O 1
ATOM 873 N N . ALA A 1 110 ? 2.953 10.112 12.350 1.00 89.69 110 ALA A N 1
ATOM 874 C CA . ALA A 1 110 ? 3.211 8.684 12.507 1.00 89.69 110 ALA A CA 1
ATOM 875 C C . ALA A 1 110 ? 3.343 7.987 11.146 1.00 89.69 110 ALA A C 1
ATOM 877 O O . ALA A 1 110 ? 4.292 7.232 10.933 1.00 89.69 110 ALA A O 1
ATOM 878 N N . LEU A 1 111 ? 2.458 8.311 10.198 1.00 90.38 111 LEU A N 1
ATOM 879 C CA . LEU A 1 111 ? 2.499 7.758 8.849 1.00 90.38 111 LEU A CA 1
ATOM 880 C C . LEU A 1 111 ? 3.778 8.158 8.108 1.00 90.38 111 LEU A C 1
ATOM 882 O O . LEU A 1 111 ? 4.475 7.308 7.553 1.00 90.38 111 LEU A O 1
ATOM 886 N N . LYS A 1 112 ? 4.135 9.447 8.163 1.00 88.44 112 LYS A N 1
ATOM 887 C CA . LYS A 1 112 ? 5.373 9.955 7.561 1.00 88.44 112 LYS A CA 1
ATOM 888 C C . LYS A 1 112 ? 6.619 9.345 8.192 1.00 88.44 112 LYS A C 1
ATOM 890 O O . LYS A 1 112 ? 7.624 9.162 7.517 1.00 88.44 112 LYS A O 1
ATOM 895 N N . HIS A 1 113 ? 6.583 9.077 9.494 1.00 89.12 113 HIS A N 1
ATOM 896 C CA . HIS A 1 113 ? 7.689 8.420 10.174 1.00 89.12 113 HIS A CA 1
ATOM 897 C C . HIS A 1 113 ? 7.853 6.974 9.698 1.00 89.12 113 HIS A C 1
ATOM 899 O O . HIS A 1 113 ? 8.974 6.567 9.411 1.00 89.12 113 HIS A O 1
ATOM 905 N N . PHE A 1 114 ? 6.749 6.236 9.565 1.00 91.38 114 PHE A N 1
ATOM 906 C CA . PHE A 1 114 ? 6.749 4.846 9.109 1.00 91.38 114 PHE A CA 1
ATOM 907 C C . PHE A 1 114 ? 7.287 4.688 7.679 1.00 91.38 114 PHE A C 1
ATOM 909 O O . PHE A 1 114 ? 8.120 3.824 7.421 1.00 91.38 114 PHE A O 1
ATOM 916 N N . TRP A 1 115 ? 6.883 5.561 6.754 1.00 91.19 115 TRP A N 1
ATOM 917 C CA . TRP A 1 115 ? 7.360 5.529 5.363 1.00 91.19 115 TRP A CA 1
ATOM 918 C C . TRP A 1 115 ? 8.671 6.286 5.129 1.00 91.19 115 TRP A C 1
ATOM 920 O O . TRP A 1 115 ? 9.064 6.504 3.989 1.00 91.19 115 TRP A O 1
ATOM 930 N N . LYS A 1 116 ? 9.380 6.690 6.187 1.00 87.50 116 LYS A N 1
ATOM 931 C CA . LYS A 1 116 ? 10.658 7.389 6.049 1.00 87.50 116 LYS A CA 1
ATOM 932 C C . LYS A 1 116 ? 11.743 6.446 5.544 1.00 87.50 116 LYS A C 1
ATOM 934 O O . LYS A 1 116 ? 12.032 5.463 6.210 1.00 87.50 116 LYS A O 1
ATOM 939 N N . ASP A 1 117 ? 12.443 6.815 4.471 1.00 80.00 117 ASP A N 1
ATOM 940 C CA . ASP A 1 117 ? 13.482 5.972 3.845 1.00 80.00 117 ASP A CA 1
ATOM 941 C C . ASP A 1 117 ? 14.538 5.434 4.815 1.00 80.00 117 ASP A C 1
ATOM 943 O O . ASP A 1 117 ? 14.897 4.269 4.739 1.00 80.00 117 ASP A O 1
ATOM 947 N N . LYS A 1 118 ? 14.992 6.263 5.769 1.00 76.75 118 LYS A N 1
ATOM 948 C CA . LYS A 1 118 ? 15.970 5.868 6.807 1.00 76.75 118 LYS A CA 1
ATOM 949 C C . LYS A 1 118 ? 15.461 4.791 7.768 1.00 76.75 118 LYS A C 1
ATOM 951 O O . LYS A 1 118 ? 16.215 4.306 8.596 1.00 76.75 118 LYS A O 1
ATOM 956 N N . GLY A 1 119 ? 14.158 4.538 7.768 1.00 72.50 119 GLY A N 1
ATOM 957 C CA . GLY A 1 119 ? 13.573 3.419 8.484 1.00 72.50 119 GLY A CA 1
ATOM 958 C C . GLY A 1 119 ? 13.776 2.106 7.741 1.00 72.50 119 GLY A C 1
ATOM 959 O O . GLY A 1 119 ? 13.684 1.083 8.384 1.00 72.50 119 GLY A O 1
ATOM 960 N N . TRP A 1 120 ? 14.069 2.125 6.437 1.00 81.69 120 TRP A N 1
ATOM 961 C CA . TRP A 1 120 ? 14.049 0.973 5.531 1.00 81.69 120 TRP A CA 1
ATOM 962 C C . TRP A 1 120 ? 15.434 0.713 4.923 1.00 81.69 120 TRP A C 1
ATOM 964 O O . TRP A 1 120 ? 15.588 0.675 3.695 1.00 81.69 120 TRP A O 1
ATOM 974 N N . ASP A 1 121 ? 16.452 0.574 5.767 1.00 69.19 121 ASP A N 1
ATOM 975 C CA . ASP A 1 121 ? 17.857 0.527 5.342 1.00 69.19 121 ASP A CA 1
ATOM 976 C C . ASP A 1 121 ? 18.258 -0.834 4.732 1.00 69.19 121 ASP A C 1
ATOM 978 O O . ASP A 1 121 ? 19.190 -0.899 3.922 1.00 69.19 121 ASP A O 1
ATOM 982 N N . ASP A 1 122 ? 17.526 -1.913 5.033 1.00 69.00 122 ASP A N 1
ATOM 983 C CA . ASP A 1 122 ? 17.861 -3.257 4.559 1.00 69.00 122 ASP A CA 1
ATOM 984 C C . ASP A 1 122 ? 17.279 -3.592 3.169 1.00 69.00 122 ASP A C 1
ATOM 986 O O . ASP A 1 122 ? 16.237 -3.095 2.715 1.00 69.00 122 ASP A O 1
ATOM 990 N N . PHE A 1 123 ? 17.974 -4.494 2.459 1.00 67.25 123 PHE A N 1
ATOM 991 C CA . PHE A 1 123 ? 17.538 -5.036 1.162 1.00 67.25 123 PHE A CA 1
ATOM 992 C C . PHE A 1 123 ? 16.250 -5.859 1.257 1.00 67.25 123 PHE A C 1
ATOM 994 O O . PHE A 1 123 ? 15.581 -6.052 0.241 1.00 67.25 123 PHE A O 1
ATOM 1001 N N . SER A 1 124 ? 15.937 -6.378 2.444 1.00 81.06 124 SER A N 1
ATOM 1002 C CA . SER A 1 124 ? 14.715 -7.112 2.740 1.00 81.06 124 SER A CA 1
ATOM 1003 C C . SER A 1 124 ? 14.334 -6.866 4.191 1.00 81.06 124 SER A C 1
ATOM 1005 O O . SER A 1 124 ? 15.009 -7.360 5.087 1.00 81.06 124 SER A O 1
ATOM 1007 N N . GLU A 1 125 ? 13.236 -6.160 4.416 1.00 88.44 125 GLU A N 1
ATOM 1008 C CA . GLU A 1 125 ? 12.800 -5.766 5.753 1.00 88.44 125 GLU A CA 1
ATOM 1009 C C . GLU A 1 125 ? 11.278 -5.847 5.856 1.00 88.44 125 GLU A C 1
ATOM 1011 O O . GLU A 1 125 ? 10.565 -5.670 4.865 1.00 88.44 125 GLU A O 1
ATOM 1016 N N . SER A 1 126 ? 10.770 -6.161 7.045 1.00 92.38 126 SER A N 1
ATOM 1017 C CA . SER A 1 126 ? 9.340 -6.102 7.343 1.00 92.38 126 SER A CA 1
ATOM 1018 C C . SER A 1 126 ? 9.109 -5.255 8.577 1.00 92.38 126 SER A C 1
ATOM 1020 O O . SER A 1 126 ? 9.798 -5.433 9.579 1.00 92.38 126 SER A O 1
ATOM 1022 N N . GLN A 1 127 ? 8.130 -4.363 8.495 1.00 93.56 127 GLN A N 1
ATOM 1023 C CA . GLN A 1 127 ? 7.753 -3.466 9.578 1.00 93.56 127 GLN A CA 1
ATOM 1024 C C . GLN A 1 127 ? 6.241 -3.394 9.699 1.00 93.56 127 GLN A C 1
ATOM 1026 O O . GLN A 1 127 ? 5.509 -3.545 8.716 1.00 93.56 127 GLN A O 1
ATOM 1031 N N . ASP A 1 128 ? 5.777 -3.109 10.907 1.00 95.06 128 ASP A N 1
ATOM 1032 C CA . ASP A 1 128 ? 4.381 -2.831 11.172 1.00 95.06 128 ASP A CA 1
ATOM 1033 C C . ASP A 1 128 ? 4.206 -1.631 12.098 1.00 95.06 128 ASP A C 1
ATOM 1035 O O . ASP A 1 128 ? 5.064 -1.305 12.918 1.00 95.06 128 ASP A O 1
ATOM 1039 N N . VAL A 1 129 ? 3.078 -0.949 11.934 1.00 94.75 129 VAL A N 1
ATOM 1040 C CA . VAL A 1 129 ? 2.672 0.165 12.786 1.00 94.75 129 VAL A CA 1
ATOM 1041 C C . VAL A 1 129 ? 1.162 0.142 12.957 1.00 94.75 129 VAL A C 1
ATOM 1043 O O . VAL A 1 129 ? 0.427 -0.256 12.055 1.00 94.75 129 VAL A O 1
ATOM 1046 N N . THR A 1 130 ? 0.689 0.575 14.123 1.00 95.06 130 THR A N 1
ATOM 1047 C CA . THR A 1 130 ? -0.735 0.824 14.362 1.00 95.06 130 THR A CA 1
ATOM 1048 C C . THR A 1 130 ? -0.971 2.322 14.492 1.00 95.06 130 THR A C 1
ATOM 1050 O O . THR A 1 130 ? -0.358 2.969 15.340 1.00 95.06 130 THR A O 1
ATOM 1053 N N . ILE A 1 131 ? -1.860 2.872 13.667 1.00 91.81 131 ILE A N 1
ATOM 1054 C CA . ILE A 1 131 ? -2.215 4.294 13.643 1.00 91.81 131 ILE A CA 1
ATOM 1055 C C . ILE A 1 131 ? -3.738 4.391 13.613 1.00 91.81 131 ILE A C 1
ATOM 1057 O O . ILE A 1 131 ? -4.377 3.851 12.717 1.00 91.81 131 ILE A O 1
ATOM 1061 N N . ASN A 1 132 ? -4.326 5.076 14.594 1.00 90.19 132 ASN A N 1
ATOM 1062 C CA . ASN A 1 132 ? -5.767 5.348 14.646 1.00 90.19 132 ASN A CA 1
ATOM 1063 C C . ASN A 1 132 ? -6.672 4.108 14.444 1.00 90.19 132 ASN A C 1
ATOM 1065 O O . ASN A 1 132 ? -7.652 4.155 13.706 1.00 90.19 132 ASN A O 1
ATOM 1069 N N . GLY A 1 133 ? -6.320 2.974 15.060 1.00 90.81 133 GLY A N 1
ATOM 1070 C CA . GLY A 1 133 ? -7.088 1.727 14.934 1.00 90.81 133 GLY A CA 1
ATOM 1071 C C . GLY A 1 133 ? -6.871 0.961 13.623 1.00 90.81 133 GLY A C 1
ATOM 1072 O O . GLY A 1 133 ? -7.602 0.014 13.346 1.00 90.81 133 GLY A O 1
ATOM 1073 N N . TRP A 1 134 ? -5.871 1.341 12.827 1.00 93.44 134 TRP A N 1
ATOM 1074 C CA . TRP A 1 134 ? -5.457 0.643 11.612 1.00 93.44 134 TRP A CA 1
ATOM 1075 C C . TRP A 1 134 ? -4.046 0.103 11.766 1.00 93.44 134 TRP A C 1
ATOM 1077 O O . TRP A 1 134 ? -3.135 0.840 12.144 1.00 93.44 134 TRP A O 1
ATOM 1087 N N . LYS A 1 135 ? -3.850 -1.169 11.433 1.00 96.06 135 LYS A N 1
ATOM 1088 C CA . LYS A 1 135 ? -2.531 -1.776 11.317 1.00 96.06 135 LYS A CA 1
ATOM 1089 C C . LYS A 1 135 ? -2.059 -1.676 9.876 1.00 96.06 135 LYS A C 1
ATOM 1091 O O . LYS A 1 135 ? -2.751 -2.135 8.971 1.00 96.06 135 LYS A O 1
ATOM 1096 N N . ILE A 1 136 ? -0.860 -1.143 9.681 1.00 96.25 136 ILE A N 1
ATOM 1097 C CA . ILE A 1 136 ? -0.097 -1.265 8.441 1.00 96.25 136 ILE A CA 1
ATOM 1098 C C . ILE A 1 136 ? 0.966 -2.330 8.680 1.00 96.25 136 ILE A C 1
ATOM 1100 O O . ILE A 1 136 ? 1.695 -2.262 9.664 1.00 96.25 136 ILE A O 1
ATOM 1104 N N . SER A 1 137 ? 1.059 -3.324 7.808 1.00 97.25 137 SER A N 1
ATOM 1105 C CA . SER A 1 137 ? 2.151 -4.302 7.778 1.00 97.25 137 SER A CA 1
ATOM 1106 C C . SER A 1 137 ? 2.778 -4.256 6.400 1.00 97.25 137 SER A C 1
ATOM 1108 O O . SER A 1 137 ? 2.085 -4.527 5.424 1.00 97.25 137 SER A O 1
ATOM 1110 N N . ALA A 1 138 ? 4.052 -3.894 6.306 1.00 96.38 138 ALA A N 1
ATOM 1111 C CA . ALA A 1 138 ? 4.750 -3.718 5.045 1.00 96.38 138 ALA A CA 1
ATOM 1112 C C . ALA A 1 138 ? 6.011 -4.580 4.987 1.00 96.38 138 ALA A C 1
ATOM 1114 O O . ALA A 1 138 ? 6.740 -4.715 5.966 1.00 96.38 138 ALA A O 1
ATOM 1115 N N . THR A 1 139 ? 6.269 -5.148 3.816 1.00 95.25 139 THR A N 1
ATOM 1116 C CA . THR A 1 139 ? 7.473 -5.916 3.514 1.00 95.25 139 THR A CA 1
ATOM 1117 C C . THR A 1 139 ? 8.102 -5.341 2.260 1.00 95.25 139 THR A C 1
ATOM 1119 O O . THR A 1 139 ? 7.505 -5.385 1.178 1.00 95.25 139 THR A O 1
ATOM 1122 N N . LYS A 1 140 ? 9.321 -4.833 2.413 1.00 93.31 140 LYS A N 1
ATOM 1123 C CA . LYS A 1 140 ? 10.169 -4.328 1.339 1.00 93.31 140 LYS A CA 1
ATOM 1124 C C . LYS A 1 140 ? 11.178 -5.403 0.961 1.00 93.31 140 LYS A C 1
ATOM 1126 O O . LYS A 1 140 ? 11.786 -6.023 1.829 1.00 93.31 140 LYS A O 1
ATOM 1131 N N . LYS A 1 141 ? 11.398 -5.576 -0.336 1.00 92.75 141 LYS A N 1
ATOM 1132 C CA . LYS A 1 141 ? 12.604 -6.173 -0.917 1.00 92.75 141 LYS A CA 1
ATOM 1133 C C . LYS A 1 141 ? 13.272 -5.142 -1.823 1.00 92.75 141 LYS A C 1
ATOM 1135 O O . LYS A 1 141 ? 12.727 -4.064 -2.038 1.00 92.75 141 LYS A O 1
ATOM 1140 N N . SER A 1 142 ? 14.417 -5.485 -2.415 1.00 90.25 142 SER A N 1
A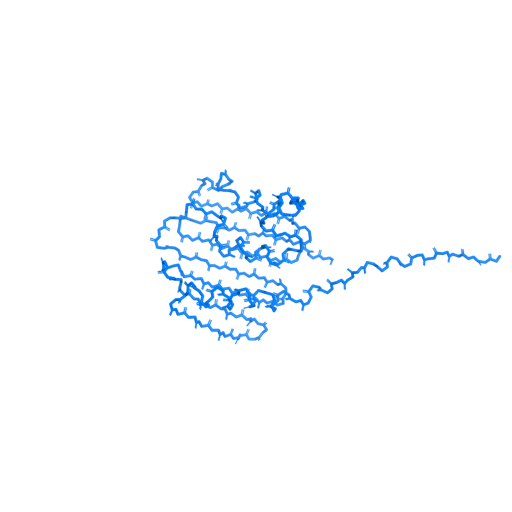TOM 1141 C CA . SER A 1 142 ? 15.160 -4.577 -3.299 1.00 90.25 142 SER A CA 1
ATOM 1142 C C . SER A 1 142 ? 14.266 -3.878 -4.327 1.00 90.25 142 SER A C 1
ATOM 1144 O O . SER A 1 142 ? 14.330 -2.662 -4.431 1.00 90.25 142 SER A O 1
ATOM 1146 N N . ASN A 1 143 ? 13.412 -4.615 -5.038 1.00 92.69 143 ASN A N 1
ATOM 1147 C CA . ASN A 1 143 ? 12.559 -4.109 -6.116 1.00 92.69 143 ASN A CA 1
ATOM 1148 C C . ASN A 1 143 ? 11.073 -4.472 -5.942 1.00 92.69 143 ASN A C 1
ATOM 1150 O O . ASN A 1 143 ? 10.309 -4.420 -6.904 1.00 92.69 143 ASN A O 1
ATOM 1154 N N . GLU A 1 144 ? 10.667 -4.883 -4.744 1.00 94.75 144 GLU A N 1
ATOM 1155 C CA . GLU A 1 144 ? 9.280 -5.232 -4.440 1.00 94.75 144 GLU 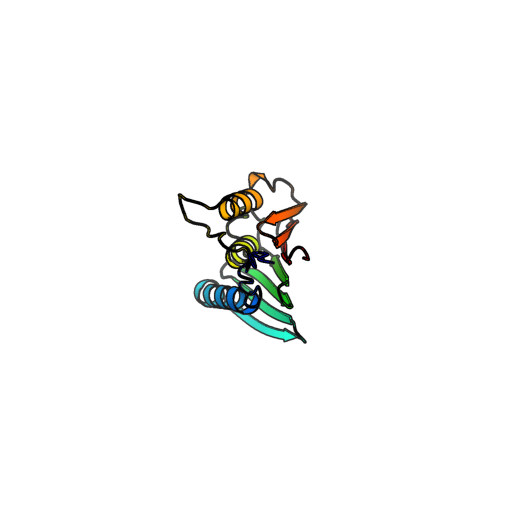A CA 1
ATOM 1156 C C . GLU A 1 144 ? 8.861 -4.549 -3.150 1.00 94.75 144 GLU A C 1
ATOM 1158 O O . GLU A 1 144 ? 9.631 -4.492 -2.193 1.00 94.75 144 GLU A O 1
ATOM 1163 N N . LEU A 1 145 ? 7.622 -4.085 -3.106 1.00 95.00 145 LEU A N 1
ATOM 1164 C CA . LEU A 1 145 ? 6.993 -3.620 -1.885 1.00 95.00 145 LEU A CA 1
ATOM 1165 C C . LEU A 1 145 ? 5.618 -4.251 -1.790 1.00 95.00 145 LEU A C 1
ATOM 1167 O O . LEU A 1 145 ? 4.865 -4.277 -2.757 1.00 95.00 145 LEU A O 1
ATOM 1171 N N . SER A 1 146 ? 5.286 -4.758 -0.619 1.00 96.81 146 SER A N 1
ATOM 1172 C CA . SER A 1 146 ? 3.931 -5.188 -0.308 1.00 96.81 146 SER A CA 1
ATOM 1173 C C . SER A 1 146 ? 3.508 -4.568 1.001 1.00 96.81 146 SER A C 1
ATOM 1175 O O . SER A 1 146 ? 4.334 -4.429 1.903 1.00 96.81 146 SER A O 1
ATOM 1177 N N . CYS A 1 147 ? 2.236 -4.219 1.119 1.00 97.25 147 CYS A N 1
ATOM 1178 C CA . CYS A 1 147 ? 1.671 -3.868 2.405 1.00 97.25 147 CYS A CA 1
ATOM 1179 C C . CYS A 1 147 ? 0.224 -4.322 2.532 1.00 97.25 147 CYS A C 1
ATOM 1181 O O . CYS A 1 147 ? -0.504 -4.487 1.554 1.00 97.25 147 CYS A O 1
ATOM 1183 N N . VAL A 1 148 ? -0.178 -4.539 3.775 1.00 97.94 148 VAL A N 1
ATOM 1184 C CA . VAL A 1 148 ? -1.543 -4.827 4.188 1.00 97.94 148 VAL A CA 1
ATOM 1185 C C . VAL A 1 148 ? -1.943 -3.756 5.186 1.00 97.94 148 VAL A C 1
ATOM 1187 O O . VAL A 1 148 ? -1.218 -3.507 6.146 1.00 97.94 148 VAL A O 1
ATOM 1190 N N . ILE A 1 149 ? -3.085 -3.130 4.937 1.00 96.56 149 ILE A N 1
ATOM 1191 C CA . ILE A 1 149 ? -3.705 -2.140 5.804 1.00 96.56 149 ILE A CA 1
ATOM 1192 C C . ILE A 1 149 ? -5.059 -2.706 6.209 1.00 96.56 149 ILE A C 1
ATOM 1194 O O . ILE A 1 149 ? -5.893 -3.014 5.354 1.00 96.56 149 ILE A O 1
ATOM 1198 N N . GLU A 1 150 ? -5.261 -2.899 7.504 1.00 95.25 150 GLU A N 1
ATOM 1199 C CA . GLU A 1 150 ? -6.476 -3.510 8.039 1.00 95.25 150 GLU A CA 1
ATOM 1200 C C . GLU A 1 150 ? -6.825 -2.934 9.413 1.00 95.25 150 GLU A C 1
ATOM 1202 O O . GLU A 1 150 ? -5.922 -2.511 10.143 1.00 95.25 150 GLU A O 1
ATOM 1207 N N . PRO A 1 151 ? -8.111 -2.894 9.795 1.00 93.50 151 PRO A N 1
ATOM 1208 C CA . PRO A 1 151 ? -8.491 -2.463 11.131 1.00 93.50 151 PRO A CA 1
ATOM 1209 C C . PRO A 1 151 ? -7.843 -3.369 12.183 1.00 93.50 151 PRO A C 1
ATOM 1211 O O . PRO A 1 151 ? -7.888 -4.597 12.074 1.00 93.50 151 PRO A O 1
ATOM 1214 N N . THR A 1 152 ? -7.279 -2.784 13.238 1.00 89.19 152 THR A N 1
ATOM 1215 C CA . THR A 1 152 ? -6.996 -3.539 14.458 1.00 89.19 152 THR A CA 1
ATOM 1216 C C . THR A 1 152 ? -8.348 -3.868 15.071 1.00 89.19 152 THR A C 1
ATOM 1218 O O . THR A 1 152 ? -9.042 -2.954 15.507 1.00 89.19 152 THR A O 1
ATOM 1221 N N . THR A 1 153 ? -8.757 -5.135 15.017 1.00 77.69 153 THR A N 1
ATOM 1222 C CA . THR A 1 153 ? -10.032 -5.635 15.562 1.00 77.69 153 THR A CA 1
ATOM 1223 C C . THR A 1 153 ? -10.441 -4.910 16.849 1.00 77.69 153 THR A C 1
ATOM 1225 O O . THR A 1 153 ? -9.644 -4.863 17.788 1.00 77.69 153 THR A O 1
ATOM 1228 N N . ILE A 1 154 ? -11.668 -4.371 16.870 1.00 48.50 154 ILE A N 1
ATOM 1229 C CA . ILE A 1 154 ? -12.373 -3.930 18.087 1.00 48.50 154 ILE A CA 1
ATOM 1230 C C . ILE A 1 154 ? -12.937 -5.164 18.790 1.00 48.50 154 ILE A C 1
ATOM 1232 O O . ILE A 1 154 ? -13.516 -6.015 18.074 1.00 48.50 154 ILE A O 1
#

pLDDT: mean 82.1, std 16.63, range [37.16, 97.94]

Mean predicted aligned error: 8.71 Å

Sequence (154 aa):
MKKTILALLFFPLLSMANTKDVVMDMMRIHAQYEVKVTDWYKKNDTWIVDFTSKQNEKIRVTITGDRVATYSSFPKPITDMFSTVCESVSAVVIPDAASWDENATENTKALKHFWKDKGWDDFSESQDVTINGWKISATKKSNELSCVIEPTTI